Protein AF-A0A6L5QPL2-F1 (afdb_monomer_lite)

Structure (mmCIF, N/CA/C/O backbone):
data_AF-A0A6L5QPL2-F1
#
_entry.id   AF-A0A6L5QPL2-F1
#
loop_
_atom_site.group_PDB
_atom_site.id
_atom_site.type_symbol
_atom_site.label_atom_id
_atom_site.label_alt_id
_atom_site.label_comp_id
_atom_site.label_asym_id
_atom_site.label_entity_id
_atom_site.label_seq_id
_atom_site.pdbx_PDB_ins_code
_atom_site.Cartn_x
_atom_site.Cartn_y
_atom_site.Cartn_z
_atom_site.occupancy
_atom_site.B_iso_or_equiv
_atom_site.auth_seq_id
_atom_site.auth_comp_id
_atom_site.auth_asym_id
_atom_site.auth_atom_id
_atom_site.pdbx_PDB_model_num
ATOM 1 N N . MET A 1 1 ? 52.086 22.362 -27.386 1.00 52.22 1 MET A N 1
ATOM 2 C CA . MET A 1 1 ? 51.153 23.159 -26.554 1.00 52.22 1 MET A CA 1
ATOM 3 C C . MET A 1 1 ? 49.663 22.892 -26.833 1.00 52.22 1 MET A C 1
ATOM 5 O O . MET A 1 1 ? 48.846 23.366 -26.067 1.00 52.22 1 MET A O 1
ATOM 9 N N . PHE A 1 2 ? 49.282 22.113 -27.860 1.00 50.47 2 PHE A N 1
ATOM 10 C CA . PHE A 1 2 ? 47.868 21.787 -28.143 1.00 50.47 2 PHE A CA 1
ATOM 11 C C . PHE A 1 2 ? 47.368 20.475 -27.506 1.00 50.47 2 PHE A C 1
ATOM 13 O O . PHE A 1 2 ? 46.190 20.362 -27.204 1.00 50.47 2 PHE A O 1
ATOM 20 N N . ALA A 1 3 ? 48.250 19.506 -27.231 1.00 52.75 3 ALA A N 1
ATOM 21 C CA . ALA A 1 3 ? 47.847 18.194 -26.706 1.00 52.75 3 ALA A CA 1
ATOM 22 C C . ALA A 1 3 ? 47.380 18.210 -25.234 1.00 52.75 3 ALA A C 1
ATOM 24 O O . ALA A 1 3 ? 46.563 17.383 -24.841 1.00 52.75 3 ALA A O 1
ATOM 25 N N . LEU A 1 4 ? 47.862 19.158 -24.419 1.00 49.28 4 LEU A N 1
ATOM 26 C CA . LEU A 1 4 ? 47.495 19.250 -22.998 1.00 49.28 4 LEU A CA 1
ATOM 27 C C . LEU A 1 4 ? 46.049 19.730 -22.796 1.00 49.28 4 LEU A C 1
ATOM 29 O O . LEU A 1 4 ? 45.366 19.247 -21.898 1.00 49.28 4 LEU A O 1
ATOM 33 N N . PHE A 1 5 ? 45.557 20.622 -23.661 1.00 52.31 5 PHE A N 1
ATOM 34 C CA . PHE A 1 5 ? 44.175 21.107 -23.599 1.00 52.31 5 PHE A CA 1
ATOM 35 C C . PHE A 1 5 ? 43.163 20.011 -23.946 1.00 52.31 5 PHE A C 1
ATOM 37 O O . PHE A 1 5 ? 42.118 19.920 -23.307 1.00 52.31 5 PHE A O 1
ATOM 44 N N . SER A 1 6 ? 43.494 19.131 -24.894 1.00 56.03 6 SER A N 1
ATOM 45 C CA . SER A 1 6 ? 42.627 18.029 -25.322 1.00 56.03 6 SER A CA 1
ATOM 46 C C . SER A 1 6 ? 42.402 16.997 -24.217 1.00 56.03 6 SER A C 1
ATOM 48 O O . SER A 1 6 ? 41.287 16.511 -24.047 1.00 56.03 6 SER A O 1
ATOM 50 N N . VAL A 1 7 ? 43.445 16.685 -23.438 1.00 58.31 7 VAL A N 1
ATOM 51 C CA . VAL A 1 7 ? 43.371 15.709 -22.337 1.00 58.31 7 VAL A CA 1
ATOM 52 C C . VAL A 1 7 ? 42.572 16.269 -21.162 1.00 58.31 7 VAL A C 1
ATOM 54 O O . VAL A 1 7 ? 41.727 15.567 -20.611 1.00 58.31 7 VAL A O 1
ATOM 57 N N . VAL A 1 8 ? 42.761 17.549 -20.823 1.00 60.06 8 VAL A N 1
ATOM 58 C CA . VAL A 1 8 ? 41.969 18.214 -19.774 1.00 60.06 8 VAL A CA 1
ATOM 59 C C . VAL A 1 8 ? 40.495 18.300 -20.180 1.00 60.06 8 VAL A C 1
ATOM 61 O O . VAL A 1 8 ? 39.624 18.012 -19.362 1.00 60.06 8 VAL A O 1
ATOM 64 N N . PHE A 1 9 ? 40.200 18.601 -21.449 1.00 58.66 9 PHE A N 1
ATOM 65 C CA . PHE A 1 9 ? 38.824 18.630 -21.948 1.00 58.66 9 PHE A CA 1
ATOM 66 C C . PHE A 1 9 ? 38.169 17.242 -21.909 1.00 58.66 9 PHE A C 1
ATOM 68 O O . PHE A 1 9 ? 37.012 17.131 -21.517 1.00 58.66 9 PHE A O 1
ATOM 75 N N . LEU A 1 10 ? 38.908 16.171 -22.225 1.00 54.47 10 LEU A N 1
ATOM 76 C CA . LEU A 1 10 ? 38.401 14.795 -22.141 1.00 54.47 10 LEU A CA 1
ATOM 77 C C . LEU A 1 10 ? 38.140 14.354 -20.693 1.00 54.47 10 LEU A C 1
ATOM 79 O O . LEU A 1 10 ? 37.127 13.713 -20.433 1.00 54.47 10 LEU A O 1
ATOM 83 N N . ILE A 1 11 ? 39.001 14.730 -19.742 1.00 58.41 11 ILE A N 1
ATOM 84 C CA . ILE A 1 11 ? 38.816 14.416 -18.314 1.00 58.41 11 ILE A CA 1
ATOM 85 C C . ILE A 1 11 ? 37.606 15.169 -17.743 1.00 58.41 11 ILE A C 1
ATOM 87 O O . ILE A 1 11 ? 36.775 14.564 -17.067 1.00 58.41 11 ILE A O 1
ATOM 91 N N . VAL A 1 12 ? 37.446 16.456 -18.073 1.00 60.62 12 VAL A N 1
ATOM 92 C CA . VAL A 1 12 ? 36.277 17.257 -17.664 1.00 60.62 12 VAL A CA 1
ATOM 93 C C . VAL A 1 12 ? 34.990 16.734 -18.316 1.00 60.62 12 VAL A C 1
ATOM 95 O O . VAL A 1 12 ? 33.954 16.658 -17.657 1.00 60.62 12 VAL A O 1
ATOM 98 N N . PHE A 1 13 ? 35.044 16.304 -19.579 1.00 58.88 13 PHE A N 1
ATOM 99 C CA . PHE A 1 13 ? 33.888 15.747 -20.286 1.00 58.88 13 PHE A CA 1
ATOM 100 C C . PHE A 1 13 ? 33.483 14.359 -19.758 1.00 58.88 13 PHE A C 1
ATOM 102 O O . PHE A 1 13 ? 32.291 14.060 -19.659 1.00 58.88 13 PHE A O 1
ATOM 109 N N . LEU A 1 14 ? 34.452 13.527 -19.358 1.00 53.47 14 LEU A N 1
ATOM 110 C CA . LEU A 1 14 ? 34.197 12.229 -18.724 1.00 53.47 14 LEU A CA 1
ATOM 111 C C . LEU A 1 14 ? 33.693 12.376 -17.278 1.00 53.47 14 LEU A C 1
ATOM 113 O O . LEU A 1 14 ? 32.811 11.621 -16.871 1.00 53.47 14 LEU A O 1
ATOM 117 N N . TRP A 1 15 ? 34.150 13.382 -16.525 1.00 51.47 15 TRP A N 1
ATOM 118 C CA . TRP A 1 15 ? 33.567 13.723 -15.218 1.00 51.47 15 TRP A CA 1
ATOM 119 C C . TRP A 1 15 ? 32.160 14.328 -15.332 1.00 51.47 15 TRP A C 1
ATOM 121 O O . TRP A 1 15 ? 31.301 14.033 -14.504 1.00 51.47 15 TRP A O 1
ATOM 131 N N . GLY A 1 16 ? 31.878 15.094 -16.392 1.00 51.78 16 GLY A N 1
ATOM 132 C CA . GLY A 1 16 ? 30.558 15.682 -16.644 1.00 51.78 16 GLY A CA 1
ATOM 133 C C . GLY A 1 16 ? 29.468 14.676 -17.036 1.00 51.78 16 GLY A C 1
ATOM 134 O O . GLY A 1 16 ? 28.287 14.964 -16.855 1.00 51.78 16 GLY A O 1
ATOM 135 N N . LYS A 1 17 ? 29.842 13.491 -17.542 1.00 50.34 17 LYS A N 1
ATOM 136 C CA . LYS A 1 17 ? 28.901 12.408 -17.894 1.00 50.34 17 LYS A CA 1
ATOM 137 C C . LYS A 1 17 ? 28.876 11.237 -16.904 1.00 50.34 17 LYS A C 1
ATOM 139 O O . LYS A 1 17 ? 27.986 10.398 -16.999 1.00 50.34 17 LYS A O 1
ATOM 144 N N . GLY A 1 18 ? 29.831 11.179 -15.972 1.00 44.31 18 GLY A N 1
ATOM 145 C CA . GLY A 1 18 ? 29.998 10.077 -15.014 1.00 44.31 18 GLY A CA 1
ATOM 146 C C . GLY A 1 18 ? 29.347 10.290 -13.647 1.00 44.31 18 GLY A C 1
ATOM 147 O O . GLY A 1 18 ? 29.164 9.329 -12.905 1.00 44.31 18 GLY A O 1
ATOM 148 N N . ALA A 1 19 ? 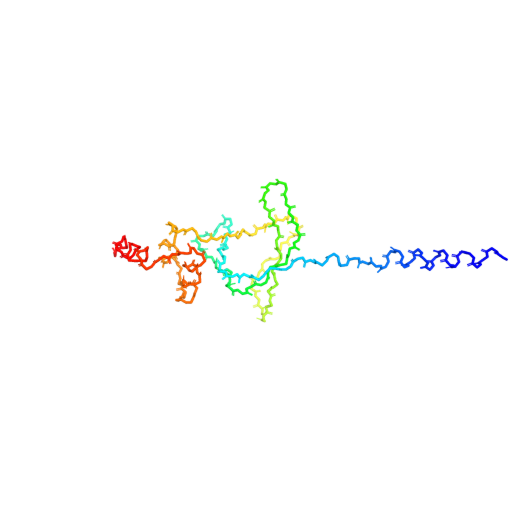28.930 11.512 -13.316 1.00 44.00 19 ALA A N 1
ATOM 149 C CA . ALA A 1 19 ? 28.011 11.731 -12.209 1.00 44.00 19 ALA A CA 1
ATOM 150 C C . ALA A 1 19 ? 26.593 11.419 -12.699 1.00 44.00 19 ALA A C 1
ATOM 152 O O . ALA A 1 19 ? 25.822 12.327 -13.018 1.00 44.00 19 ALA A O 1
ATOM 153 N N . MET A 1 20 ? 26.237 10.129 -12.767 1.00 39.00 20 MET A N 1
ATOM 154 C CA . MET A 1 20 ? 24.828 9.770 -12.637 1.00 39.00 20 MET A CA 1
ATOM 155 C C . MET A 1 20 ? 24.370 10.394 -11.326 1.00 39.00 20 MET A C 1
ATOM 157 O O . MET A 1 20 ? 24.681 9.905 -10.241 1.00 39.00 20 MET A O 1
ATOM 161 N N . LYS A 1 21 ? 23.675 11.524 -11.438 1.00 39.94 21 LYS A N 1
ATOM 162 C CA . LYS A 1 21 ? 22.828 12.030 -10.380 1.00 39.94 21 LYS A CA 1
ATOM 163 C C . LYS A 1 21 ? 21.911 10.868 -10.023 1.00 39.94 21 LYS A C 1
ATOM 165 O O . LYS A 1 21 ? 20.958 10.584 -10.743 1.00 39.94 21 LYS A O 1
ATOM 170 N N . MET A 1 22 ? 22.205 10.189 -8.920 1.00 41.03 22 MET A N 1
ATOM 171 C CA . MET A 1 22 ? 21.141 9.638 -8.104 1.00 41.03 22 MET A CA 1
ATOM 172 C C . MET A 1 22 ? 20.351 10.860 -7.643 1.00 41.03 22 MET A C 1
ATOM 174 O O . MET A 1 22 ? 20.617 11.418 -6.583 1.00 41.03 22 MET A O 1
ATOM 178 N N . ASP A 1 23 ? 19.441 11.338 -8.494 1.00 51.88 23 ASP A N 1
ATOM 179 C CA . ASP A 1 23 ? 18.278 12.048 -7.995 1.00 51.88 23 ASP A CA 1
ATOM 180 C C . ASP A 1 23 ? 17.630 11.040 -7.054 1.00 51.88 23 ASP A C 1
ATOM 182 O O . ASP A 1 23 ? 17.206 9.967 -7.493 1.00 51.88 23 ASP A O 1
ATOM 186 N N . GLY A 1 24 ? 17.812 11.253 -5.750 1.00 56.12 24 GLY A N 1
ATOM 187 C CA . GLY A 1 24 ? 17.550 10.238 -4.742 1.00 56.12 24 GLY A CA 1
ATOM 188 C C . GLY A 1 24 ? 16.112 9.781 -4.901 1.00 56.12 24 GLY A C 1
ATOM 189 O O . GLY A 1 24 ? 15.199 10.542 -4.586 1.00 56.12 24 GLY A O 1
ATOM 190 N N . LYS A 1 25 ? 15.910 8.569 -5.439 1.00 72.31 25 LYS A N 1
ATOM 191 C CA . LYS A 1 25 ? 14.573 8.013 -5.650 1.00 72.31 25 LYS A CA 1
ATOM 192 C C . LYS A 1 25 ? 13.837 8.107 -4.320 1.00 72.31 25 LYS A C 1
ATOM 194 O O . LYS A 1 25 ? 14.255 7.488 -3.340 1.00 72.31 25 LYS A O 1
ATOM 199 N N . LYS A 1 26 ? 12.800 8.947 -4.267 1.00 90.56 26 LYS A N 1
ATOM 200 C CA . LYS A 1 26 ? 12.031 9.180 -3.043 1.00 90.56 26 LYS A CA 1
ATOM 201 C C . LYS A 1 26 ? 11.488 7.836 -2.570 1.00 90.56 26 LYS A C 1
ATOM 203 O O . LYS A 1 26 ? 10.948 7.077 -3.368 1.00 90.56 26 LYS A O 1
ATOM 208 N N . ALA A 1 27 ? 11.649 7.535 -1.290 1.00 93.06 27 ALA A N 1
ATOM 209 C CA . ALA A 1 27 ? 11.148 6.303 -0.704 1.00 93.06 27 ALA A CA 1
ATOM 210 C C . ALA A 1 27 ? 10.152 6.635 0.404 1.00 93.06 27 ALA A C 1
ATOM 212 O O . ALA A 1 27 ? 10.377 7.556 1.190 1.00 93.06 27 ALA A O 1
ATOM 213 N N . TYR A 1 28 ? 9.065 5.875 0.465 1.00 94.62 28 TYR A N 1
ATOM 214 C CA . TYR A 1 28 ? 7.974 6.081 1.408 1.00 94.62 28 TYR A CA 1
ATOM 215 C C . TYR A 1 28 ? 7.734 4.794 2.179 1.00 94.62 28 TYR A C 1
ATOM 217 O O . TYR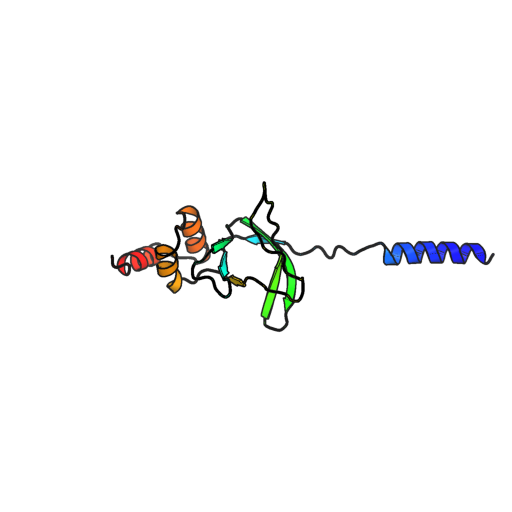 A 1 28 ? 7.583 3.730 1.584 1.00 94.62 28 TYR A O 1
ATOM 225 N N . ARG A 1 29 ? 7.709 4.881 3.507 1.00 95.56 29 ARG A N 1
ATOM 226 C CA . ARG A 1 29 ? 7.319 3.763 4.364 1.00 95.56 29 ARG A CA 1
ATOM 227 C C . ARG A 1 29 ? 5.826 3.855 4.633 1.00 95.56 29 ARG A C 1
ATOM 229 O O . ARG A 1 29 ? 5.358 4.903 5.063 1.00 95.56 29 ARG A O 1
ATOM 236 N N . LEU A 1 30 ? 5.108 2.762 4.412 1.00 94.94 30 LEU A N 1
ATOM 237 C CA . LEU A 1 30 ? 3.678 2.705 4.678 1.00 94.94 30 LEU A CA 1
ATOM 238 C C . LEU A 1 30 ? 3.377 2.830 6.175 1.00 94.94 30 LEU A C 1
ATOM 240 O O . LEU A 1 30 ? 3.889 2.054 6.985 1.00 94.94 30 LEU A O 1
ATOM 244 N N . GLU A 1 31 ? 2.517 3.781 6.530 1.00 92.31 31 GLU A N 1
ATOM 245 C CA . GLU A 1 31 ? 1.983 3.944 7.889 1.00 92.31 31 GLU A CA 1
ATOM 246 C C . GLU A 1 31 ? 0.732 3.091 8.133 1.00 92.31 31 GLU A C 1
ATOM 248 O O . GLU A 1 31 ? 0.413 2.788 9.281 1.00 92.31 31 GLU A O 1
ATOM 253 N N . GLU A 1 32 ? 0.080 2.634 7.064 1.00 90.31 32 GLU A N 1
ATOM 254 C CA . GLU A 1 32 ? -1.068 1.727 7.075 1.00 90.31 32 GLU A CA 1
ATOM 255 C C . GLU A 1 32 ? -0.952 0.691 5.943 1.00 90.31 32 GLU A C 1
ATOM 257 O O . GLU A 1 32 ? -0.229 0.935 4.973 1.00 90.31 32 GLU A O 1
ATOM 262 N N . PRO A 1 33 ? -1.627 -0.467 6.037 1.00 90.56 33 PRO A N 1
ATOM 263 C CA . PRO A 1 33 ? -1.696 -1.415 4.931 1.00 90.56 33 PRO A CA 1
ATOM 264 C C . PRO A 1 33 ? -2.368 -0.806 3.690 1.00 90.56 33 PRO A C 1
ATOM 266 O O . PRO A 1 33 ? -3.355 -0.080 3.815 1.00 90.56 33 PRO A O 1
ATOM 269 N N . LEU A 1 34 ? -1.878 -1.149 2.496 1.00 91.81 34 LEU A N 1
ATOM 270 C CA . LEU A 1 34 ? -2.538 -0.803 1.230 1.00 91.81 34 LEU A CA 1
ATOM 271 C C . LEU A 1 34 ? -3.199 -2.030 0.613 1.00 91.81 34 LEU A C 1
ATOM 273 O O . LEU A 1 34 ? -2.624 -3.113 0.606 1.00 91.81 34 LEU A O 1
ATOM 277 N N . LEU A 1 35 ? -4.386 -1.845 0.054 1.00 89.31 35 LEU A N 1
ATOM 278 C CA . LEU A 1 35 ? -5.080 -2.835 -0.752 1.00 89.31 35 LEU A CA 1
ATOM 279 C C . LEU A 1 35 ? -4.431 -2.930 -2.128 1.00 89.31 35 LEU A C 1
ATOM 281 O O . LEU A 1 35 ? -4.221 -1.906 -2.772 1.00 89.31 35 LEU A O 1
ATOM 285 N N . ILE A 1 36 ? -4.134 -4.148 -2.564 1.00 88.25 36 ILE A N 1
ATOM 286 C CA . ILE A 1 36 ? -3.632 -4.481 -3.892 1.00 88.25 36 ILE A CA 1
ATOM 287 C C . ILE A 1 36 ? -4.819 -4.965 -4.727 1.00 88.25 36 ILE A C 1
ATOM 289 O O . ILE A 1 36 ? -5.504 -5.912 -4.336 1.00 88.25 36 ILE A O 1
ATOM 293 N N . GLU A 1 37 ? -5.034 -4.332 -5.877 1.00 82.25 37 GLU A N 1
ATOM 294 C CA . GLU A 1 37 ? -6.119 -4.650 -6.806 1.00 82.25 37 GLU A CA 1
ATOM 295 C C . GLU A 1 37 ? -5.557 -5.102 -8.153 1.00 82.25 37 GLU A C 1
ATOM 297 O O . GLU A 1 37 ? -4.919 -4.336 -8.884 1.00 82.25 37 GLU A O 1
ATOM 302 N N . GLY A 1 38 ? -5.794 -6.372 -8.482 1.00 74.50 38 GLY A N 1
ATOM 303 C CA . GLY A 1 38 ? -5.518 -6.922 -9.805 1.00 74.50 38 GLY A CA 1
ATOM 304 C C . GLY A 1 38 ? -6.758 -6.899 -10.698 1.00 74.50 38 GLY A C 1
ATOM 305 O O . GLY A 1 38 ? -7.877 -7.049 -10.218 1.00 74.50 38 GLY A O 1
ATOM 306 N N . LYS A 1 39 ? -6.544 -6.768 -12.011 1.00 66.25 39 LYS A N 1
ATOM 307 C CA . LYS A 1 39 ? -7.595 -6.652 -13.038 1.00 66.25 39 LYS A CA 1
ATOM 308 C C . LYS A 1 39 ? -8.650 -7.771 -13.003 1.00 66.25 39 LYS A C 1
ATOM 310 O O . LYS A 1 39 ? -9.814 -7.494 -13.255 1.00 66.25 39 LYS A O 1
ATOM 315 N N . ASP A 1 40 ? -8.240 -8.987 -12.642 1.00 65.69 40 ASP A N 1
ATOM 316 C CA . ASP A 1 40 ? -9.098 -10.180 -12.562 1.00 65.69 40 ASP A CA 1
ATOM 317 C C . ASP A 1 40 ? -9.104 -10.805 -11.150 1.00 65.69 40 ASP A C 1
ATOM 319 O O . ASP A 1 40 ? -9.357 -12.000 -10.979 1.00 65.69 40 ASP A O 1
ATOM 323 N N . GLN A 1 41 ? -8.760 -10.029 -10.114 1.00 62.41 41 GLN A N 1
ATOM 324 C CA . GLN A 1 41 ? -8.717 -10.547 -8.747 1.00 62.41 41 GLN A CA 1
ATOM 325 C C . GLN A 1 41 ? -10.106 -10.513 -8.098 1.00 62.41 41 GLN A C 1
ATOM 327 O O . GLN A 1 41 ? -10.616 -9.456 -7.750 1.00 62.41 41 GLN A O 1
ATOM 332 N N . ASN A 1 42 ? -10.671 -11.699 -7.851 1.00 59.28 42 ASN A N 1
ATOM 333 C CA . ASN A 1 42 ? -11.839 -11.885 -6.975 1.00 59.28 42 ASN A CA 1
ATOM 334 C C . ASN A 1 42 ? -11.477 -11.847 -5.477 1.00 59.28 42 ASN A C 1
ATOM 336 O O . ASN A 1 42 ? -12.342 -12.046 -4.631 1.00 59.28 42 ASN A O 1
ATOM 340 N N . SER A 1 43 ? -10.200 -11.657 -5.142 1.00 63.25 43 SER A N 1
ATOM 341 C CA . SER A 1 43 ? -9.696 -11.650 -3.771 1.00 63.25 43 SER A CA 1
ATOM 342 C C . SER A 1 43 ? -8.749 -10.481 -3.571 1.00 63.25 43 SER A C 1
ATOM 344 O O . SER A 1 43 ? -7.824 -10.294 -4.358 1.00 63.25 43 SER A O 1
ATOM 346 N N . TYR A 1 44 ? -8.936 -9.745 -2.485 1.00 70.81 44 TYR A N 1
ATOM 347 C CA . TYR A 1 44 ? -8.039 -8.667 -2.108 1.00 70.81 44 TYR A CA 1
ATOM 348 C C . TYR A 1 44 ? -6.713 -9.207 -1.570 1.00 70.81 44 TYR A C 1
ATOM 350 O O . TYR A 1 44 ? -6.685 -10.224 -0.882 1.00 70.81 44 TYR A O 1
ATOM 358 N N . SER A 1 45 ? -5.611 -8.517 -1.859 1.00 82.12 45 SER A N 1
ATOM 359 C CA . SER A 1 45 ? -4.333 -8.722 -1.165 1.00 82.12 45 SER A CA 1
ATOM 360 C C . SER A 1 45 ? -3.930 -7.436 -0.451 1.00 82.12 45 SER A C 1
ATOM 362 O O . SER A 1 45 ? -4.281 -6.348 -0.899 1.00 82.12 45 SER A O 1
ATOM 364 N N . LEU A 1 46 ? -3.195 -7.540 0.656 1.00 86.56 46 LEU A N 1
ATOM 365 C CA . LEU A 1 46 ? -2.679 -6.375 1.374 1.00 86.56 46 LEU A CA 1
ATOM 366 C C . LEU A 1 46 ? -1.165 -6.272 1.223 1.00 86.56 46 LEU A C 1
ATOM 368 O O . LEU A 1 46 ? -0.434 -7.247 1.403 1.00 86.56 46 LEU A O 1
ATOM 372 N N . LEU A 1 47 ? -0.694 -5.058 0.956 1.00 91.00 47 LEU A N 1
ATOM 373 C CA . LEU A 1 47 ? 0.685 -4.678 1.183 1.00 91.00 47 LEU A CA 1
ATOM 374 C C . LEU A 1 47 ? 0.826 -4.249 2.652 1.00 91.00 47 LEU A C 1
ATOM 376 O O . LEU A 1 47 ? 0.168 -3.288 3.058 1.00 91.00 47 LEU A O 1
ATOM 380 N N . PRO A 1 48 ? 1.653 -4.929 3.464 1.00 89.12 48 PRO A N 1
ATOM 381 C CA . PRO A 1 48 ? 1.704 -4.676 4.899 1.00 89.12 48 PRO A CA 1
ATOM 382 C C . PRO A 1 48 ? 2.160 -3.261 5.255 1.00 89.12 48 PRO A C 1
ATOM 384 O O . PRO A 1 48 ? 3.013 -2.672 4.576 1.00 89.12 48 PRO A O 1
ATOM 387 N N . GLN A 1 49 ? 1.680 -2.771 6.401 1.00 91.62 49 GLN A N 1
ATOM 388 C CA . GLN A 1 49 ? 2.255 -1.602 7.064 1.00 91.62 49 GLN A CA 1
ATOM 389 C C . GLN A 1 49 ? 3.774 -1.785 7.225 1.00 91.62 49 GLN A C 1
ATOM 391 O O . GLN A 1 49 ? 4.261 -2.867 7.551 1.00 91.62 49 GLN A O 1
ATOM 396 N N . GLY A 1 50 ? 4.535 -0.715 7.005 1.00 92.56 50 GLY A N 1
ATOM 397 C CA . GLY A 1 50 ? 5.993 -0.727 7.092 1.00 92.56 50 GLY A CA 1
ATOM 398 C C . GLY A 1 50 ? 6.707 -1.117 5.797 1.00 92.56 50 GLY A C 1
ATOM 399 O O . GLY A 1 50 ? 7.923 -0.920 5.716 1.00 92.56 50 GLY A O 1
ATOM 400 N N . THR A 1 51 ? 5.987 -1.589 4.772 1.00 94.81 51 THR A N 1
ATOM 401 C CA . THR A 1 51 ? 6.554 -1.767 3.425 1.00 94.81 51 THR A CA 1
ATOM 402 C C . THR A 1 51 ? 7.134 -0.451 2.902 1.00 94.81 51 THR A C 1
ATOM 404 O O . THR A 1 51 ? 6.560 0.619 3.115 1.00 94.81 51 THR A O 1
ATOM 407 N N . VAL A 1 52 ? 8.283 -0.524 2.222 1.00 94.75 52 VAL A N 1
ATOM 408 C CA . VAL A 1 52 ? 8.930 0.631 1.588 1.00 94.75 52 VAL A CA 1
ATOM 409 C C . VAL A 1 52 ? 8.605 0.651 0.096 1.00 94.75 52 VAL A C 1
ATOM 411 O O . VAL A 1 52 ? 8.942 -0.283 -0.631 1.00 94.75 52 VAL A O 1
ATOM 414 N N . LEU A 1 53 ? 7.970 1.734 -0.344 1.00 94.75 53 LEU A N 1
ATOM 415 C CA . LEU A 1 53 ? 7.681 2.042 -1.738 1.00 94.75 53 LEU A C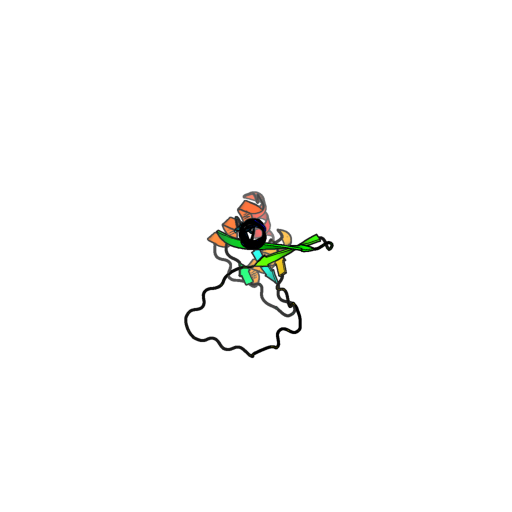A 1
ATOM 416 C C . LEU A 1 53 ? 8.745 2.984 -2.296 1.00 94.75 53 LEU A C 1
ATOM 418 O O . LEU A 1 53 ? 9.022 4.031 -1.709 1.00 94.75 53 LEU A O 1
ATOM 422 N N . TYR A 1 54 ? 9.312 2.640 -3.446 1.00 93.56 54 TYR A N 1
ATOM 423 C CA . TYR A 1 54 ? 10.323 3.437 -4.136 1.00 93.56 54 TYR A CA 1
ATOM 424 C C . TYR A 1 54 ? 9.669 4.160 -5.304 1.00 93.56 54 TYR A C 1
ATOM 426 O O . TYR A 1 54 ? 9.215 3.523 -6.250 1.00 93.56 54 TYR A O 1
ATOM 434 N N . TYR A 1 55 ? 9.599 5.483 -5.235 1.00 93.38 55 TYR A N 1
ATOM 435 C CA . TYR A 1 55 ? 9.010 6.304 -6.284 1.00 93.38 55 TYR A CA 1
ATOM 436 C C . TYR A 1 55 ? 9.767 6.130 -7.604 1.00 93.38 55 TYR A C 1
ATOM 438 O O . TYR A 1 55 ? 10.998 6.236 -7.642 1.00 93.38 55 TYR A O 1
ATOM 446 N N . ASP A 1 56 ? 9.009 5.879 -8.668 1.00 90.75 56 ASP A N 1
ATOM 447 C CA . ASP A 1 56 ? 9.509 5.855 -10.038 1.00 90.75 56 ASP A CA 1
ATOM 448 C C . ASP A 1 56 ? 9.146 7.162 -10.746 1.00 90.75 56 ASP A C 1
ATOM 450 O O . ASP A 1 56 ? 10.011 7.999 -11.011 1.00 90.75 56 ASP A O 1
ATOM 454 N N . LYS A 1 57 ? 7.848 7.374 -10.986 1.00 90.81 57 LYS A N 1
ATOM 455 C CA . LYS A 1 57 ? 7.335 8.562 -11.670 1.00 90.81 57 LYS A CA 1
ATOM 456 C C . LYS A 1 57 ? 5.866 8.830 -11.359 1.00 90.81 57 LYS A C 1
ATOM 458 O O . LYS A 1 57 ? 5.123 7.918 -11.004 1.00 90.81 57 LYS A O 1
ATOM 463 N N . SER A 1 58 ? 5.451 10.073 -11.557 1.00 92.12 58 SER A N 1
ATOM 464 C CA . SER A 1 58 ? 4.052 10.491 -11.597 1.00 92.12 58 SER A CA 1
ATOM 465 C C . SER A 1 58 ? 3.604 10.656 -13.042 1.00 92.12 58 SER A C 1
ATOM 467 O O . SER A 1 58 ? 4.407 11.004 -13.910 1.00 92.12 58 SER A O 1
ATOM 469 N N . TRP A 1 59 ? 2.327 10.393 -13.274 1.00 90.31 59 TRP A N 1
ATOM 470 C CA . TRP A 1 59 ? 1.674 10.510 -14.567 1.00 90.31 59 TRP A CA 1
ATOM 471 C C . TRP A 1 59 ? 0.685 11.678 -14.556 1.00 90.31 59 TRP A C 1
ATOM 473 O O . TRP A 1 59 ? 0.156 12.033 -13.496 1.00 90.31 59 TRP A O 1
ATOM 483 N N . ASP A 1 60 ? 0.418 12.260 -15.724 1.00 92.00 60 ASP A N 1
ATOM 484 C CA . ASP A 1 60 ? -0.481 13.414 -15.860 1.00 92.00 60 ASP A CA 1
ATOM 485 C C . ASP A 1 60 ? -1.940 13.050 -15.517 1.00 92.00 60 ASP A C 1
ATOM 487 O O . ASP A 1 60 ? -2.732 13.905 -15.127 1.00 92.00 60 ASP A O 1
ATOM 491 N N . GLU A 1 61 ? -2.280 11.760 -15.561 1.00 91.00 61 GLU A N 1
ATOM 492 C CA . GLU A 1 61 ? -3.569 11.181 -15.176 1.00 91.00 61 GLU A CA 1
ATOM 493 C C . GLU A 1 61 ? -3.781 11.100 -13.649 1.00 91.00 61 GLU A C 1
ATOM 495 O O . GLU A 1 61 ? -4.758 10.509 -13.189 1.00 91.00 61 GLU A O 1
ATOM 500 N N . GLY A 1 62 ? -2.877 11.660 -12.839 1.00 91.69 62 GLY A N 1
ATOM 501 C CA . GLY A 1 62 ? -3.082 11.830 -11.395 1.00 91.69 62 GLY A CA 1
ATOM 502 C C . GLY A 1 62 ? -2.704 10.627 -10.527 1.00 91.69 62 GLY A C 1
ATOM 503 O O . GLY A 1 62 ? -3.089 10.566 -9.361 1.00 91.69 62 GLY A O 1
ATOM 504 N N . HIS A 1 63 ? -1.928 9.682 -11.058 1.00 90.62 63 HIS A N 1
ATOM 505 C CA . HIS 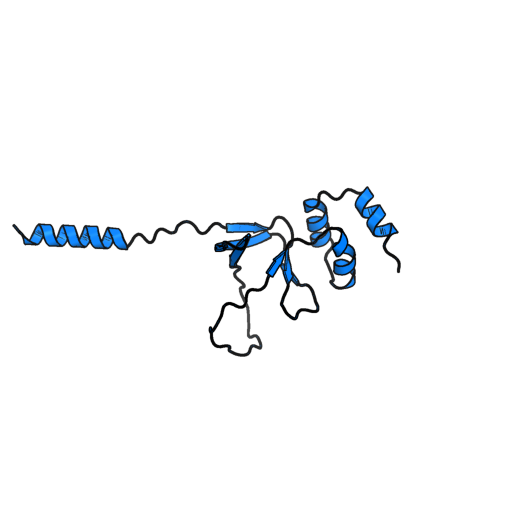A 1 63 ? -1.392 8.549 -10.300 1.00 90.62 63 HIS A CA 1
ATOM 506 C C . HIS A 1 63 ? 0.134 8.497 -10.383 1.00 90.62 63 HIS A C 1
A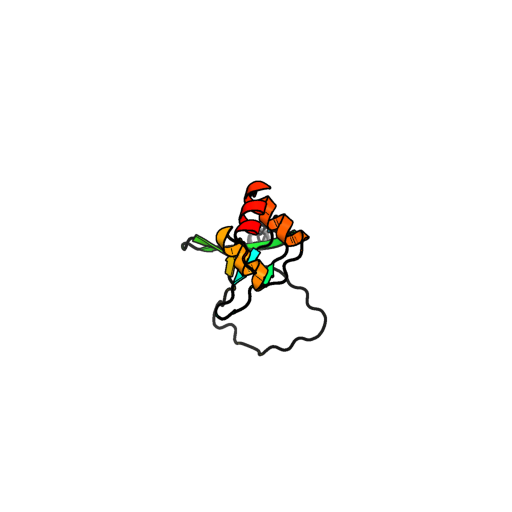TOM 508 O O . HIS A 1 63 ? 0.767 9.173 -11.192 1.00 90.62 63 HIS A O 1
ATOM 514 N N . SER A 1 64 ? 0.753 7.714 -9.502 1.00 92.19 64 SER A N 1
ATOM 515 C CA . SER A 1 64 ? 2.205 7.530 -9.483 1.00 92.19 64 SER A CA 1
ATOM 516 C C . SER A 1 64 ? 2.562 6.056 -9.457 1.00 92.19 64 SER A C 1
ATOM 518 O O . SER A 1 64 ? 1.898 5.252 -8.804 1.00 92.19 64 SER A O 1
ATOM 520 N N . THR A 1 65 ? 3.626 5.709 -10.168 1.00 91.69 65 THR A N 1
ATOM 521 C CA . THR A 1 65 ? 4.211 4.376 -10.148 1.00 91.69 65 THR A CA 1
ATOM 522 C C . THR A 1 65 ? 5.254 4.307 -9.044 1.00 91.69 65 THR A C 1
ATOM 524 O O . THR A 1 65 ? 6.141 5.159 -8.934 1.00 91.69 65 THR A O 1
ATOM 527 N N . TYR A 1 66 ? 5.148 3.257 -8.239 1.00 92.62 66 TYR A N 1
ATOM 528 C CA . TYR A 1 66 ? 6.128 2.898 -7.229 1.00 92.62 66 TYR A CA 1
ATOM 529 C C . TYR A 1 66 ? 6.648 1.494 -7.514 1.00 92.62 66 TYR A C 1
ATOM 531 O O . TYR A 1 66 ? 5.908 0.625 -7.973 1.00 92.62 66 TYR A O 1
ATOM 539 N N . HIS A 1 67 ? 7.914 1.259 -7.198 1.00 91.88 67 HIS A N 1
ATOM 540 C CA . HIS A 1 67 ? 8.482 -0.075 -7.126 1.00 91.88 67 HIS A CA 1
ATOM 541 C C . HIS A 1 67 ? 8.451 -0.583 -5.689 1.00 91.88 67 HIS A C 1
ATOM 543 O O . HIS A 1 67 ? 8.701 0.161 -4.737 1.00 91.88 67 HIS A O 1
ATOM 549 N N . VAL A 1 68 ? 8.213 -1.879 -5.551 1.00 90.81 68 VAL A N 1
ATOM 550 C CA . VAL A 1 68 ? 8.411 -2.629 -4.316 1.00 90.81 68 VAL A CA 1
ATOM 551 C C . VAL A 1 68 ? 9.305 -3.821 -4.640 1.00 90.81 68 VAL A C 1
ATOM 553 O O . VAL A 1 68 ? 9.178 -4.438 -5.698 1.00 90.81 68 VAL A O 1
ATOM 556 N N . TYR A 1 69 ? 10.249 -4.120 -3.755 1.00 90.50 69 TYR A N 1
ATOM 557 C CA . TYR A 1 69 ? 11.178 -5.227 -3.947 1.00 90.50 69 TYR A CA 1
ATOM 558 C C . TYR A 1 69 ? 10.720 -6.432 -3.134 1.00 90.50 69 TYR A C 1
ATOM 560 O O . TYR A 1 69 ? 10.643 -6.365 -1.907 1.00 90.50 69 TYR A O 1
ATOM 568 N N . PHE A 1 70 ? 10.466 -7.545 -3.818 1.00 87.94 70 PHE A N 1
ATOM 569 C CA . PHE A 1 70 ? 10.199 -8.831 -3.188 1.00 87.94 70 PHE A CA 1
ATOM 570 C C . PHE A 1 70 ? 11.447 -9.702 -3.261 1.00 87.94 70 PHE A C 1
ATOM 572 O O . PHE A 1 70 ? 12.015 -9.911 -4.330 1.00 87.94 70 PHE A O 1
ATOM 579 N N . ASN A 1 71 ? 11.860 -10.233 -2.114 1.00 90.75 71 ASN A N 1
ATOM 580 C CA . ASN A 1 71 ? 12.882 -11.267 -2.061 1.00 90.75 71 ASN A CA 1
ATOM 581 C C . ASN A 1 71 ? 12.179 -12.622 -2.013 1.00 90.75 71 ASN A C 1
ATOM 583 O O . ASN A 1 71 ? 11.447 -12.900 -1.063 1.00 90.75 71 ASN A O 1
ATOM 587 N N . VAL A 1 72 ? 12.406 -13.461 -3.021 1.00 90.00 72 VAL A N 1
ATOM 588 C CA . VAL A 1 72 ? 11.823 -14.805 -3.101 1.00 90.00 72 VAL A CA 1
ATOM 589 C C . VAL A 1 72 ? 12.886 -15.833 -2.730 1.00 90.00 72 VAL A C 1
ATOM 591 O O . VAL A 1 72 ? 14.022 -15.762 -3.196 1.00 90.00 72 VAL A O 1
ATOM 594 N N . LYS A 1 73 ? 12.521 -16.783 -1.866 1.00 91.25 73 LYS A N 1
ATOM 595 C CA . LYS A 1 73 ? 13.342 -17.957 -1.550 1.00 91.25 73 LYS A CA 1
ATOM 596 C C . LYS A 1 73 ? 12.709 -19.189 -2.190 1.00 91.25 73 LYS A C 1
ATOM 598 O O . LYS A 1 73 ? 11.530 -19.440 -1.962 1.00 91.25 73 LYS A O 1
ATOM 603 N N . GLY A 1 74 ? 13.514 -19.970 -2.905 1.00 91.69 74 GLY A N 1
ATOM 604 C CA . GLY A 1 74 ? 13.069 -21.181 -3.596 1.00 91.69 74 GLY A CA 1
ATOM 605 C C . GLY A 1 74 ? 12.450 -20.906 -4.965 1.00 91.69 74 GLY A C 1
ATOM 606 O O . GLY A 1 74 ? 12.491 -19.783 -5.468 1.00 91.69 74 GLY A O 1
ATOM 607 N N . ASP A 1 75 ? 11.888 -21.958 -5.552 1.00 91.81 75 ASP A N 1
ATOM 608 C CA . ASP A 1 75 ? 11.289 -21.917 -6.882 1.00 91.81 75 ASP A CA 1
ATOM 609 C C . ASP A 1 75 ? 9.799 -21.564 -6.812 1.00 91.81 75 ASP A C 1
ATOM 611 O O . ASP A 1 75 ? 9.089 -21.930 -5.872 1.00 91.81 75 ASP A O 1
ATOM 615 N N . PHE A 1 76 ? 9.301 -20.882 -7.841 1.00 91.06 76 PHE A N 1
ATOM 616 C CA . PHE A 1 76 ? 7.884 -20.570 -8.003 1.00 91.06 76 PHE A CA 1
ATOM 617 C C . PHE A 1 76 ? 7.410 -20.966 -9.401 1.00 91.06 76 PHE A C 1
ATOM 619 O O . PHE A 1 76 ? 8.175 -20.988 -10.364 1.00 91.06 76 PHE A O 1
ATOM 626 N N . ARG A 1 77 ? 6.122 -21.299 -9.517 1.00 92.56 77 ARG A N 1
ATOM 627 C CA . ARG A 1 77 ? 5.499 -21.628 -10.803 1.00 92.56 77 ARG A CA 1
ATOM 628 C C . ARG A 1 77 ? 5.072 -20.339 -11.490 1.00 92.56 77 ARG A C 1
ATOM 630 O O . ARG A 1 77 ? 4.206 -19.639 -10.977 1.00 92.56 77 ARG A O 1
ATOM 637 N N . ALA A 1 78 ? 5.659 -20.050 -12.645 1.00 89.50 78 ALA A N 1
ATOM 638 C CA . ALA A 1 78 ? 5.283 -18.919 -13.482 1.00 89.50 78 ALA A CA 1
ATOM 639 C C . ALA A 1 78 ? 5.469 -19.256 -14.962 1.00 89.50 78 ALA A C 1
ATOM 641 O O . ALA A 1 78 ? 6.306 -20.083 -15.329 1.00 89.50 78 ALA A O 1
ATOM 642 N N . THR A 1 79 ? 4.697 -18.585 -15.810 1.00 89.94 79 THR A N 1
ATOM 643 C CA . THR A 1 79 ? 4.881 -18.610 -17.261 1.00 89.94 79 THR A CA 1
ATOM 644 C C . THR A 1 79 ? 5.662 -17.373 -17.678 1.00 89.94 79 THR A C 1
ATOM 646 O O . THR A 1 79 ? 5.376 -16.269 -17.220 1.00 89.94 79 THR A O 1
ATOM 649 N N . MET A 1 80 ? 6.657 -17.550 -18.548 1.00 86.81 80 MET A N 1
ATOM 650 C CA . MET A 1 80 ? 7.403 -16.427 -19.105 1.00 86.81 80 MET A CA 1
ATOM 651 C C . MET A 1 80 ? 6.503 -15.627 -20.049 1.00 86.81 80 MET A C 1
ATOM 653 O O . MET A 1 80 ? 5.917 -16.183 -20.976 1.00 86.81 80 MET A O 1
ATOM 657 N N . VAL A 1 81 ? 6.433 -14.319 -19.825 1.00 83.88 81 VAL A N 1
ATOM 658 C CA . VAL A 1 81 ? 5.761 -13.365 -20.709 1.00 83.88 81 VAL A CA 1
ATOM 659 C C . VAL A 1 81 ? 6.809 -12.492 -21.391 1.00 83.88 81 VAL A C 1
ATOM 661 O O . VAL A 1 81 ? 7.848 -12.185 -20.801 1.00 83.88 81 VAL A O 1
ATOM 664 N N . GLN A 1 82 ? 6.570 -12.099 -22.643 1.00 83.00 82 GLN A N 1
ATOM 665 C CA . GLN A 1 82 ? 7.395 -11.066 -23.265 1.00 83.00 82 GLN A CA 1
ATOM 666 C C . GLN A 1 82 ? 7.135 -9.721 -22.572 1.00 83.00 82 GLN A C 1
ATOM 668 O O . GLN A 1 82 ? 5.987 -9.428 -22.242 1.00 83.00 82 GLN A O 1
ATOM 673 N N . PRO A 1 83 ? 8.164 -8.875 -22.386 1.00 76.00 83 PRO A N 1
ATOM 674 C CA . PRO A 1 83 ? 8.020 -7.543 -21.798 1.00 76.00 83 PRO A CA 1
ATOM 675 C C . PRO A 1 83 ? 7.396 -6.551 -22.800 1.00 76.00 83 PRO A C 1
ATOM 677 O O . PRO A 1 83 ? 7.913 -5.462 -23.040 1.00 76.00 83 PRO A O 1
ATOM 680 N N . SER A 1 84 ? 6.300 -6.946 -23.443 1.00 62.75 84 SER A N 1
ATOM 681 C CA . SER A 1 84 ? 5.537 -6.141 -24.390 1.00 62.75 84 SER A CA 1
ATOM 682 C C . SER A 1 84 ? 4.358 -5.494 -23.665 1.00 62.75 84 SER A C 1
ATOM 684 O O . SER A 1 84 ? 3.215 -5.917 -23.820 1.00 62.75 84 SER A O 1
ATOM 686 N N . GLY A 1 85 ? 4.653 -4.493 -22.835 1.00 64.00 85 GLY A N 1
ATOM 687 C CA . GLY A 1 85 ? 3.652 -3.707 -22.110 1.00 64.00 85 GLY A CA 1
ATOM 688 C C . GLY A 1 85 ? 3.955 -3.547 -20.621 1.00 64.00 85 GLY A C 1
ATOM 689 O O . GLY A 1 85 ? 4.688 -4.337 -20.030 1.00 64.00 85 GLY A O 1
ATOM 690 N N . ILE A 1 86 ? 3.395 -2.492 -20.028 1.00 66.44 86 ILE A N 1
ATOM 691 C CA . ILE A 1 86 ? 3.338 -2.298 -18.576 1.00 66.44 86 ILE A CA 1
ATOM 692 C C . ILE A 1 86 ? 1.968 -2.818 -18.137 1.00 66.44 86 ILE A C 1
ATOM 694 O O . ILE A 1 86 ? 0.957 -2.296 -18.600 1.00 66.44 86 ILE A O 1
ATOM 698 N N . ASP A 1 87 ? 1.941 -3.826 -17.266 1.00 74.81 87 ASP A N 1
ATOM 699 C CA . ASP A 1 87 ? 0.716 -4.344 -16.644 1.00 74.81 87 ASP A CA 1
ATOM 700 C C . ASP A 1 87 ? 0.750 -4.018 -15.140 1.00 74.81 87 ASP A C 1
ATOM 702 O O . ASP A 1 87 ? 1.286 -4.798 -14.345 1.00 74.81 87 ASP A O 1
ATOM 706 N N . PRO A 1 88 ? 0.341 -2.795 -14.739 1.00 79.62 88 PRO A N 1
ATOM 707 C CA . PRO A 1 88 ? 0.483 -2.348 -13.364 1.00 79.62 88 PRO A CA 1
ATOM 708 C C . PRO A 1 88 ? -0.601 -2.965 -12.478 1.00 79.62 88 PRO A C 1
ATOM 710 O O . PRO A 1 88 ? -1.785 -2.960 -12.811 1.00 79.62 88 PRO A O 1
ATOM 713 N N . VAL A 1 89 ? -0.193 -3.418 -11.295 1.00 85.06 89 VAL A N 1
ATOM 714 C CA . VAL A 1 89 ? -1.124 -3.749 -10.215 1.00 85.06 89 VAL A CA 1
ATOM 715 C C . VAL A 1 89 ? -1.392 -2.483 -9.408 1.00 85.06 89 VAL A C 1
ATOM 717 O O . VAL A 1 89 ? -0.455 -1.761 -9.052 1.00 85.06 89 VAL A O 1
ATOM 720 N N . TRP A 1 90 ? -2.663 -2.202 -9.135 1.00 85.50 90 TRP A N 1
ATOM 721 C CA . TRP A 1 90 ? -3.060 -0.982 -8.442 1.00 85.50 90 TRP A CA 1
ATOM 722 C C . TRP A 1 90 ? -2.965 -1.146 -6.932 1.00 85.50 90 TRP A C 1
ATOM 724 O O . TRP A 1 90 ? -3.139 -2.239 -6.395 1.00 85.50 90 TRP A O 1
ATOM 734 N N . MET A 1 91 ? -2.677 -0.038 -6.249 1.00 88.94 91 MET A N 1
ATOM 735 C CA . MET A 1 91 ? -2.693 0.034 -4.794 1.00 88.94 91 MET A CA 1
ATOM 736 C C . MET A 1 91 ? -3.563 1.196 -4.334 1.00 88.94 91 MET A C 1
ATOM 738 O O . MET A 1 91 ? -3.452 2.298 -4.875 1.00 88.94 91 MET A O 1
ATOM 742 N N . ARG A 1 92 ? -4.377 0.973 -3.301 1.00 89.00 92 ARG A N 1
ATOM 743 C CA . ARG A 1 92 ? -5.192 2.020 -2.671 1.00 89.00 92 ARG A CA 1
ATOM 744 C C . ARG A 1 92 ? -5.347 1.802 -1.174 1.00 89.00 92 ARG A C 1
ATOM 746 O O . ARG A 1 92 ? -5.098 0.718 -0.660 1.00 89.00 92 ARG A O 1
ATOM 753 N N . THR A 1 93 ? -5.775 2.831 -0.460 1.00 88.50 93 THR A N 1
ATOM 754 C CA . THR A 1 93 ? -6.225 2.669 0.925 1.00 88.50 93 THR A CA 1
ATOM 755 C C . THR A 1 93 ? -7.592 1.983 0.945 1.00 88.50 93 THR A C 1
ATOM 757 O O . THR A 1 93 ? -8.341 2.030 -0.032 1.00 88.50 93 THR A O 1
ATOM 760 N N . VAL A 1 94 ? -7.924 1.325 2.054 1.00 84.12 94 VAL A N 1
ATOM 761 C CA . VAL A 1 94 ? -9.239 0.693 2.257 1.00 84.12 94 VAL A CA 1
ATOM 762 C C . VAL A 1 94 ? -10.227 1.782 2.676 1.00 84.12 94 VAL A C 1
ATOM 764 O O . VAL A 1 94 ? -9.918 2.438 3.658 1.00 84.12 94 VAL A O 1
ATOM 767 N N . PRO A 1 95 ? -11.368 2.045 2.011 1.00 82.06 95 PRO A N 1
ATOM 768 C CA . PRO A 1 95 ? -12.434 2.948 2.468 1.00 82.06 95 PRO A CA 1
ATOM 769 C C . PRO A 1 95 ? -13.180 2.420 3.702 1.00 82.06 95 PRO A C 1
ATOM 771 O O . PRO A 1 95 ? -13.092 1.246 4.041 1.00 82.06 95 PRO A O 1
ATOM 774 N N . GLY A 1 96 ? -13.864 3.298 4.443 1.00 77.88 96 GLY A N 1
ATOM 775 C CA . GLY A 1 96 ? -14.523 2.898 5.701 1.00 77.88 96 GLY A CA 1
ATOM 776 C C . GLY A 1 96 ? -15.745 2.003 5.479 1.00 77.88 96 GLY A C 1
ATOM 777 O O . GLY A 1 96 ? -15.960 1.045 6.212 1.00 77.88 96 GLY A O 1
ATOM 778 N N . ASP A 1 97 ? -16.498 2.298 4.430 1.00 79.50 97 ASP A N 1
ATOM 779 C CA . ASP A 1 97 ? -17.679 1.583 3.951 1.00 79.50 97 ASP A CA 1
ATOM 780 C C . ASP A 1 97 ? -17.356 0.238 3.277 1.00 79.50 97 ASP A C 1
ATOM 782 O O . ASP A 1 97 ? -18.195 -0.661 3.255 1.00 79.50 97 ASP A O 1
ATOM 786 N N . GLU A 1 98 ? -16.133 0.061 2.773 1.00 79.12 98 GLU A N 1
ATOM 787 C CA . GLU A 1 98 ? -15.662 -1.209 2.200 1.00 79.12 98 GLU A CA 1
ATOM 788 C C . GLU A 1 98 ? -15.048 -2.156 3.239 1.00 79.12 98 GLU A C 1
ATOM 790 O O . GLU A 1 98 ? -14.921 -3.357 2.985 1.00 79.12 98 GLU A O 1
ATOM 795 N N . LEU A 1 99 ? -14.697 -1.644 4.422 1.00 79.62 99 LEU A N 1
ATOM 796 C CA . LEU A 1 99 ? -14.053 -2.424 5.475 1.00 79.62 99 LEU A CA 1
ATOM 797 C C . LEU A 1 99 ? -14.857 -3.674 5.889 1.00 79.62 99 LEU A C 1
ATOM 799 O O . LEU A 1 99 ? -14.235 -4.726 6.024 1.00 79.62 99 LEU A O 1
ATOM 803 N N . PRO A 1 100 ? -16.200 -3.636 6.035 1.00 76.69 100 PRO A N 1
ATOM 804 C CA . PRO A 1 100 ? -16.974 -4.834 6.363 1.00 76.69 100 PRO A CA 1
ATOM 805 C C . PRO A 1 100 ? -16.845 -5.944 5.314 1.00 76.69 100 PRO A C 1
ATOM 807 O O . PRO A 1 100 ? -16.708 -7.109 5.672 1.00 76.69 100 PRO A O 1
ATOM 810 N N . LYS A 1 101 ? -16.833 -5.590 4.020 1.00 76.69 101 LYS A N 1
ATOM 811 C CA . LYS A 1 101 ? -16.659 -6.565 2.931 1.00 76.69 101 LYS A CA 1
ATOM 812 C C . LYS A 1 101 ? -15.258 -7.167 2.956 1.00 76.69 101 LYS A C 1
ATOM 814 O O . LYS A 1 101 ? -15.108 -8.379 2.873 1.00 76.69 101 LYS A O 1
ATOM 819 N N . LEU A 1 102 ? -14.239 -6.330 3.161 1.00 77.38 102 LEU A N 1
ATOM 820 C CA . LEU A 1 102 ? -12.861 -6.800 3.291 1.00 77.38 102 LEU A CA 1
ATOM 821 C C . LEU A 1 102 ? -12.699 -7.779 4.464 1.00 77.38 102 LEU A C 1
ATOM 823 O O . LEU A 1 102 ? -12.001 -8.775 4.326 1.00 77.38 102 LEU A O 1
ATOM 827 N N . LEU A 1 103 ? -13.351 -7.512 5.600 1.00 75.56 103 LEU A N 1
ATOM 828 C CA . LEU A 1 103 ? -13.320 -8.391 6.773 1.00 75.56 103 LEU A CA 1
ATOM 829 C C . LEU A 1 103 ? -14.055 -9.722 6.559 1.00 75.56 103 LEU A C 1
ATOM 831 O O . LEU A 1 103 ? -13.695 -10.709 7.197 1.00 75.56 103 LEU A O 1
ATOM 835 N N . ALA A 1 104 ? -15.069 -9.752 5.692 1.00 73.44 104 ALA A N 1
ATOM 836 C CA . ALA A 1 104 ? -15.788 -10.975 5.347 1.00 73.44 104 ALA A CA 1
ATOM 837 C C . ALA A 1 104 ? -14.973 -11.873 4.402 1.00 73.44 104 ALA A C 1
ATOM 839 O O . ALA A 1 104 ? -14.930 -13.089 4.588 1.00 73.44 104 ALA A O 1
ATOM 840 N N . ASP A 1 105 ? -14.300 -11.267 3.421 1.00 71.06 105 ASP A N 1
ATOM 841 C CA . ASP A 1 105 ? -13.658 -11.994 2.321 1.00 71.06 105 ASP A CA 1
ATOM 842 C C . ASP A 1 105 ? -12.153 -12.239 2.539 1.00 71.06 105 ASP A C 1
ATOM 844 O O . ASP A 1 105 ? -11.549 -13.058 1.841 1.00 71.06 105 ASP A O 1
ATOM 848 N N . TYR A 1 106 ? -11.525 -11.545 3.496 1.00 70.25 106 TYR A N 1
ATOM 849 C CA . TYR A 1 106 ? -10.089 -11.634 3.756 1.00 70.25 106 TYR A CA 1
ATOM 850 C C . TYR A 1 106 ? -9.781 -11.803 5.253 1.00 70.25 106 TYR A C 1
ATOM 852 O O . TYR A 1 106 ? -10.278 -11.034 6.078 1.00 70.25 106 TYR A O 1
ATOM 860 N N . PRO A 1 107 ? -8.906 -12.753 5.640 1.00 70.62 107 PRO A N 1
ATOM 861 C CA . PRO A 1 107 ? -8.476 -12.914 7.024 1.00 70.62 107 PRO A CA 1
ATOM 862 C C . PRO A 1 107 ? -7.516 -11.780 7.420 1.00 70.62 107 PRO A C 1
ATOM 864 O O . PRO A 1 107 ? -6.296 -11.939 7.414 1.00 70.62 107 PRO A O 1
ATOM 867 N N . VAL A 1 108 ? -8.070 -10.615 7.756 1.00 76.31 108 VAL A N 1
ATOM 868 C CA . VAL A 1 108 ? -7.310 -9.470 8.274 1.00 76.31 108 VAL A CA 1
ATOM 869 C C . VAL A 1 108 ? -6.892 -9.760 9.718 1.00 76.31 108 VAL A C 1
ATOM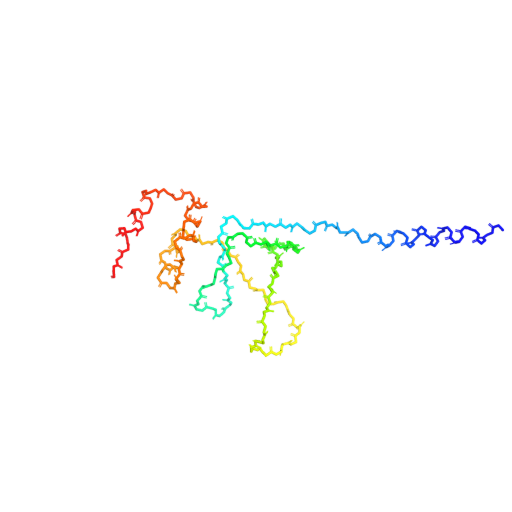 871 O O . VAL A 1 108 ? -7.725 -10.085 10.568 1.00 76.31 108 VAL A O 1
ATOM 874 N N . SER A 1 109 ? -5.605 -9.615 10.034 1.00 79.50 109 SER A N 1
ATOM 875 C CA . SER A 1 109 ? -5.135 -9.736 11.416 1.00 79.50 109 SER A CA 1
ATOM 876 C C . SER A 1 109 ? -5.600 -8.554 12.277 1.00 79.50 109 SER A C 1
ATOM 878 O O . SER A 1 109 ? -5.804 -7.439 11.797 1.00 79.50 109 SER A O 1
ATOM 880 N N . LEU A 1 110 ? -5.692 -8.754 13.597 1.00 80.56 110 LEU A N 1
ATOM 881 C CA . LEU A 1 110 ? -6.046 -7.674 14.529 1.00 80.56 110 LEU A CA 1
ATOM 882 C C . LEU A 1 110 ? -5.088 -6.474 14.424 1.00 80.56 110 LEU A C 1
ATOM 884 O O . LEU A 1 110 ? -5.507 -5.327 14.587 1.00 80.56 110 LEU A O 1
ATOM 888 N N . ALA A 1 111 ? -3.807 -6.732 14.147 1.00 80.44 111 ALA A N 1
ATOM 889 C CA . ALA A 1 111 ? -2.800 -5.693 13.970 1.00 80.44 111 ALA A CA 1
ATOM 890 C C . ALA A 1 111 ? -3.067 -4.858 12.708 1.00 80.44 111 ALA A C 1
ATOM 892 O O . ALA A 1 111 ? -3.064 -3.629 12.782 1.00 80.44 111 ALA A O 1
ATOM 893 N N . GLU A 1 112 ? -3.360 -5.514 11.584 1.00 81.88 112 GLU A N 1
ATOM 894 C CA . GLU A 1 112 ? -3.690 -4.849 10.319 1.00 81.88 112 GLU A CA 1
ATOM 895 C C . GLU A 1 112 ? -4.987 -4.049 10.435 1.00 81.88 112 GLU A C 1
ATOM 897 O O . GLU A 1 112 ? -5.014 -2.872 10.078 1.00 81.88 112 GLU A O 1
ATOM 902 N N . LEU A 1 113 ? -6.029 -4.636 11.030 1.00 83.62 113 LEU A N 1
ATOM 903 C CA . LEU A 1 113 ? -7.288 -3.940 11.285 1.00 83.62 113 LEU A CA 1
ATOM 904 C C . LEU A 1 113 ? -7.065 -2.702 12.165 1.00 83.62 113 LEU A C 1
ATOM 906 O O . LEU A 1 113 ? -7.548 -1.615 11.855 1.00 83.62 113 LEU A O 1
ATOM 910 N N . THR A 1 114 ? -6.284 -2.837 13.238 1.00 84.38 114 THR A N 1
ATOM 911 C CA . THR A 1 114 ? -5.960 -1.708 14.121 1.00 84.38 114 THR A CA 1
ATOM 912 C C . THR A 1 114 ? -5.229 -0.593 13.372 1.00 84.38 114 THR A C 1
ATOM 914 O O . THR A 1 114 ? -5.498 0.583 13.624 1.00 84.38 114 THR A O 1
ATOM 917 N N . ALA A 1 115 ? -4.315 -0.935 12.463 1.00 85.38 115 ALA A N 1
ATOM 918 C CA . ALA A 1 115 ? -3.591 0.042 11.655 1.00 85.38 115 ALA A CA 1
ATOM 919 C C . ALA A 1 115 ? -4.531 0.804 10.707 1.00 85.38 115 ALA A C 1
ATOM 921 O O . ALA A 1 115 ? -4.526 2.036 10.720 1.00 85.38 115 ALA A O 1
ATOM 922 N N . ILE A 1 116 ? -5.397 0.082 9.983 1.00 85.81 116 ILE A N 1
ATOM 923 C CA . ILE A 1 116 ? -6.402 0.661 9.073 1.00 85.81 116 ILE A CA 1
ATOM 924 C C . ILE A 1 116 ? -7.329 1.623 9.834 1.00 85.81 116 ILE A C 1
ATOM 926 O O . ILE A 1 116 ? -7.552 2.761 9.423 1.00 85.81 116 ILE A O 1
ATOM 930 N N . LEU A 1 117 ? -7.847 1.199 10.988 1.00 85.38 117 LEU A N 1
ATOM 931 C CA . LEU A 1 117 ? -8.764 2.011 11.793 1.00 85.38 117 LEU A CA 1
ATOM 932 C C . LEU A 1 117 ? -8.102 3.282 12.342 1.00 85.38 117 LEU A C 1
ATOM 934 O O . LEU A 1 117 ? -8.717 4.351 12.344 1.00 85.38 117 LEU A O 1
ATOM 938 N N . LYS A 1 118 ? -6.845 3.187 12.790 1.00 85.44 118 LYS A N 1
ATOM 939 C CA . LYS A 1 118 ? -6.088 4.343 13.293 1.00 85.44 118 LYS A CA 1
ATOM 940 C C . LYS A 1 118 ? -5.833 5.374 12.203 1.00 85.44 118 LYS A C 1
ATOM 942 O O . LYS A 1 118 ? -6.052 6.560 12.445 1.00 85.44 118 LYS A O 1
ATOM 947 N N . ALA A 1 119 ? -5.406 4.935 11.024 1.00 85.81 119 ALA A N 1
ATOM 948 C CA . ALA A 1 119 ? -5.147 5.829 9.900 1.00 85.81 119 ALA A CA 1
ATOM 949 C C . ALA A 1 119 ? -6.420 6.561 9.447 1.00 85.81 119 ALA A C 1
ATOM 951 O O . ALA A 1 119 ? -6.391 7.762 9.172 1.00 85.81 119 ALA A O 1
ATOM 952 N N . LYS A 1 120 ? -7.572 5.886 9.527 1.00 83.25 120 LYS A N 1
ATOM 953 C CA . LYS A 1 120 ? -8.896 6.487 9.307 1.00 83.25 120 LYS A CA 1
ATOM 954 C C . LYS A 1 120 ? -9.385 7.432 10.395 1.00 83.25 120 LYS A C 1
ATOM 956 O O . LYS A 1 120 ? -10.431 8.050 10.214 1.00 83.25 120 LYS A O 1
ATOM 961 N N . ARG A 1 121 ? -8.678 7.539 11.523 1.00 83.56 121 ARG A N 1
ATOM 962 C CA . ARG A 1 121 ? -9.152 8.241 12.727 1.00 83.56 121 ARG A CA 1
ATOM 963 C C . ARG A 1 121 ? -10.502 7.705 13.224 1.00 83.56 121 ARG A C 1
ATOM 965 O O . ARG A 1 121 ? -11.290 8.462 13.785 1.00 83.56 121 ARG A O 1
ATOM 972 N N . ALA A 1 122 ? -10.757 6.410 13.026 1.00 82.81 122 ALA A N 1
ATOM 973 C CA . ALA A 1 122 ? -11.974 5.771 13.501 1.00 82.81 122 ALA A CA 1
ATOM 974 C C . ALA A 1 122 ? -12.040 5.832 15.033 1.00 82.81 122 ALA A C 1
ATOM 976 O O . ALA A 1 122 ? -11.068 5.544 15.742 1.00 82.81 122 ALA A O 1
ATOM 977 N N . THR A 1 123 ? -13.200 6.207 15.551 1.00 83.62 123 THR A N 1
ATOM 978 C CA . THR A 1 123 ? -13.477 6.269 16.982 1.00 83.62 123 THR A CA 1
ATOM 979 C C . THR A 1 123 ? -14.034 4.939 17.488 1.00 83.62 123 THR A C 1
ATOM 981 O O . THR A 1 123 ? -14.497 4.087 16.731 1.00 83.62 123 THR A O 1
ATOM 984 N N . LYS A 1 124 ? -14.057 4.761 18.815 1.00 82.12 124 LYS A N 1
ATOM 985 C CA . LYS A 1 124 ? -14.745 3.611 19.426 1.00 82.12 124 LYS A CA 1
ATOM 986 C C . LYS A 1 124 ? -16.234 3.561 19.066 1.00 82.12 124 LYS A C 1
ATOM 988 O O . LYS A 1 124 ? -16.791 2.473 19.015 1.00 82.12 124 LYS A O 1
ATOM 993 N N . GLN A 1 125 ? -16.872 4.710 18.843 1.00 81.19 125 GLN A N 1
ATOM 994 C CA . GLN A 1 125 ? -18.280 4.767 18.449 1.00 81.19 125 GLN A CA 1
ATOM 995 C C . GLN A 1 125 ? -18.473 4.258 17.020 1.00 81.19 125 GLN A C 1
ATOM 997 O O . GLN A 1 125 ? -19.382 3.465 16.799 1.00 81.19 125 GLN A O 1
ATOM 1002 N N . ASP A 1 126 ? -17.571 4.616 16.103 1.00 76.88 126 ASP A N 1
ATOM 1003 C CA . ASP A 1 126 ? -17.587 4.108 14.725 1.00 76.88 126 ASP A CA 1
ATOM 1004 C C . ASP A 1 126 ? -17.447 2.581 14.705 1.00 76.88 126 ASP A C 1
ATOM 1006 O O . ASP A 1 126 ? -18.175 1.897 13.995 1.00 76.88 126 ASP A O 1
ATOM 1010 N N . LEU A 1 127 ? -16.585 2.027 15.565 1.00 80.00 127 LEU A N 1
ATOM 1011 C CA . LEU A 1 127 ? -16.443 0.576 15.720 1.00 80.00 127 LEU A CA 1
ATOM 1012 C C . LEU A 1 127 ? -17.705 -0.089 16.259 1.00 80.00 127 LEU A C 1
ATOM 1014 O O . LEU A 1 127 ? -18.121 -1.121 15.745 1.00 80.00 127 LEU A O 1
ATOM 1018 N N . VAL A 1 128 ? -18.325 0.494 17.286 1.00 82.44 128 VAL A N 1
ATOM 1019 C CA . VAL A 1 128 ? -19.591 -0.020 17.827 1.00 82.44 128 VAL A CA 1
ATOM 1020 C C . VAL A 1 128 ? -20.688 0.024 16.766 1.00 82.44 128 VAL A C 1
ATOM 1022 O O . VAL A 1 128 ? -21.504 -0.890 16.715 1.00 82.44 128 VAL A O 1
ATOM 1025 N N . GLN A 1 129 ? -20.704 1.048 15.914 1.00 77.94 129 GLN A N 1
ATOM 1026 C CA . GLN A 1 129 ? -21.668 1.150 14.826 1.00 77.94 129 GLN A CA 1
ATOM 1027 C C . GLN A 1 129 ? -21.421 0.081 13.753 1.00 77.94 129 GLN A C 1
ATOM 1029 O O . GLN A 1 129 ? -22.349 -0.647 13.419 1.00 77.94 129 GLN A O 1
ATOM 1034 N N . ILE A 1 130 ? -20.170 -0.106 13.316 1.00 74.62 130 ILE A N 1
ATOM 1035 C CA . ILE A 1 130 ? -19.786 -1.186 12.389 1.00 74.62 130 ILE A CA 1
ATOM 1036 C C . ILE A 1 130 ? -20.208 -2.555 12.940 1.00 74.62 130 ILE A C 1
ATOM 1038 O O . ILE A 1 130 ? -20.785 -3.359 12.215 1.00 74.62 130 ILE A O 1
ATOM 1042 N N . LEU A 1 131 ? -19.970 -2.810 14.231 1.00 79.06 131 LEU A N 1
ATOM 1043 C CA . LEU A 1 131 ? -20.362 -4.063 14.886 1.00 79.06 131 LEU A CA 1
ATOM 1044 C C . LEU A 1 131 ? -21.884 -4.234 15.009 1.00 79.06 131 LEU A C 1
ATOM 1046 O O . LEU A 1 131 ? -22.360 -5.361 15.012 1.00 79.06 131 LEU A O 1
ATOM 1050 N N . ARG A 1 132 ? -22.651 -3.145 15.132 1.00 81.00 132 ARG A N 1
ATOM 1051 C CA . ARG A 1 132 ? -24.126 -3.189 15.161 1.00 81.00 132 ARG A CA 1
ATOM 1052 C C . ARG A 1 132 ? -24.728 -3.456 13.788 1.00 81.00 132 ARG A C 1
ATOM 1054 O O . ARG A 1 132 ? -25.771 -4.099 13.704 1.00 81.00 132 ARG A O 1
ATOM 1061 N N . ASP A 1 133 ? -24.096 -2.929 12.747 1.00 77.19 133 ASP A N 1
ATOM 1062 C CA . ASP A 1 133 ? -24.544 -3.086 11.365 1.00 77.19 133 ASP A CA 1
ATOM 1063 C C . ASP A 1 133 ? -24.107 -4.434 10.768 1.00 77.19 133 ASP A C 1
ATOM 1065 O O . ASP A 1 133 ? -24.658 -4.870 9.754 1.00 77.19 133 ASP A O 1
ATOM 1069 N N . TRP A 1 134 ? -23.166 -5.124 11.423 1.00 75.25 134 TRP A N 1
ATOM 1070 C CA . TRP A 1 134 ? -22.795 -6.500 11.118 1.00 75.25 134 TRP A CA 1
ATOM 1071 C C . TRP A 1 134 ? -23.951 -7.439 11.487 1.00 75.25 134 TRP A C 1
ATOM 1073 O O . TRP A 1 134 ? -24.240 -7.678 12.658 1.00 75.25 134 TRP A O 1
ATOM 1083 N N . LYS A 1 135 ? -24.640 -7.954 10.466 1.00 65.12 135 LYS A N 1
ATOM 1084 C CA . LYS A 1 135 ? -25.617 -9.039 10.601 1.00 65.12 135 LYS A CA 1
ATOM 1085 C C . LYS A 1 135 ? -24.930 -10.358 10.263 1.00 65.12 135 LYS A C 1
ATOM 1087 O O . LYS A 1 135 ? -24.261 -10.416 9.233 1.00 65.12 135 LYS A O 1
ATOM 1092 N N . ASP A 1 136 ? -25.078 -11.340 11.151 1.00 61.03 136 ASP A N 1
ATOM 1093 C CA . ASP A 1 136 ? -24.635 -12.727 10.947 1.00 61.03 136 ASP A CA 1
ATOM 1094 C C . ASP A 1 136 ? -25.184 -13.325 9.640 1.00 61.03 136 ASP A C 1
ATOM 1096 O O . ASP A 1 136 ? -26.365 -13.046 9.305 1.00 61.03 136 ASP A O 1
#

Secondary structure (DSSP, 8-state):
--HHHHHHHHHHHHHHHH--------EEE-SS-EEEE-TT-SS-EEEPTTPEEEEEEE-TTS-EEEE-PPPP-S----------S--PPEEEPPPTTTHHHHHHHS---HHHHHHHHHHTT--HHHHHHHHHH---

pLDDT: mean 77.75, std 14.69, range [39.0, 95.56]

Radius of gyration: 23.82 Å; chains: 1; bounding box: 77×45×48 Å

Organism: NCBI:txid2666081

Foldseek 3Di:
DPPVVVVVVVVVVCVVPPPPPCPPQDKDFALAWKWKAAPPDPAIDIDGGRFIWGWDADDPVGDTDTDGDDDDDDDDDDDDDDPPDDRDIDIGQQDLVCVVVNVVRDVQDPVNVVSSCVVVVHDPVSVVVSVVPDDD

Sequence (136 aa):
MFALFSVVFLIVFLWGKGAMKMDGKKAYRLEEPLLIEGKDQNSYSLLPQGTVLYYDKSWDEGHSTYHVYFNVKGDFRATMVQPSGIDPVWMRTVPGDELPKLLADYPVSLAELTAILKAKRATKQDLVQILRDWKD